Protein AF-A0A9D2KYK9-F1 (afdb_monomer_lite)

InterPro domains:
  IPR001986 Enolpyruvate transferase domain [PF00275] (7-137)
  IPR013792 RNA 3'-terminal phosphate cyclase/enolpyruvate transferase, alpha/beta [SSF55205] (4-138)
  IPR023193 3-phosphoshikimate 1-carboxyvinyltransferase, conserved site [PS00104] (87-101)
  IPR036968 Enolpyruvate transferase domain superfamily [G3DSA:3.65.10.10] (21-138)

Foldseek 3Di:
DDDDDDDDPDDDDDDDDAADPLVLLVQQVVQQADAAKRKDFRRHPDPLSVLSNVLSVLQVWDWDDPPGMIITHHCHLQRGHEGPDASENAQHPSNVLVVCVSCQPYPYDHHYDYDPVNNPDDPCVRVVVSVVVVGDDDD

Radius of gyration: 17.65 Å; chains: 1; bounding box: 40×34×52 Å

Organism: NCBI:txid2838627

Sequence (139 aa):
MRPLIHHAKQLKGTLTIPGDKSISHRSIMLGAIAEGKTRITGFLRAEDCLSTIQVMRQLGATIHDDGEKIVVEGKGMNGLTAPSELLDVGNSGTTIRLLAGLLAGQPFKSVLAGDQYLNKRPMQRVITPLSQMGAKLHG

Secondary structure (DSSP, 8-state):
-PPP-PPPS---S--PPPPPHHHHHHHHHHHHHSEEEEEEES----HHHHHHHHHHHHTT-EEEE-SSEEEEEEE-TT-----SS-EE-TT-HHHHHHHHHHHHTSSS---EE--TTGGGS--HHHHHHHHHTT-----

Structure (mmCIF, N/CA/C/O backbone):
data_AF-A0A9D2KYK9-F1
#
_entry.id   AF-A0A9D2KYK9-F1
#
loop_
_atom_site.group_PDB
_atom_site.id
_atom_site.type_symbol
_atom_site.label_atom_id
_atom_site.label_alt_id
_atom_site.label_comp_id
_atom_site.label_asym_id
_atom_site.label_entity_id
_atom_site.label_seq_id
_atom_site.pdbx_PDB_ins_code
_atom_site.Cartn_x
_atom_site.Cartn_y
_atom_site.Cartn_z
_atom_site.occupancy
_atom_site.B_iso_or_equiv
_atom_site.auth_seq_id
_atom_site.auth_comp_id
_atom_site.auth_asym_id
_atom_site.auth_atom_id
_atom_site.pdbx_PDB_model_num
ATOM 1 N N . MET A 1 1 ? -2.595 -14.732 -23.680 1.00 75.81 1 MET A N 1
ATOM 2 C CA . MET A 1 1 ? -1.865 -14.679 -24.966 1.00 75.81 1 MET A CA 1
ATOM 3 C C . MET A 1 1 ? -0.573 -15.470 -24.800 1.00 75.81 1 MET A C 1
ATOM 5 O O . MET A 1 1 ? 0.114 -15.230 -23.815 1.00 75.81 1 MET A O 1
ATOM 9 N N . ARG A 1 2 ? -0.264 -16.448 -25.662 1.00 81.38 2 ARG A N 1
ATOM 10 C CA . ARG A 1 2 ? 1.057 -17.104 -25.647 1.00 81.38 2 ARG A CA 1
ATOM 11 C C . ARG A 1 2 ? 1.962 -16.363 -26.632 1.00 81.38 2 ARG A C 1
ATOM 13 O O . ARG A 1 2 ? 1.588 -16.301 -27.801 1.00 81.38 2 ARG A O 1
ATOM 20 N N . PRO A 1 3 ? 3.091 -15.784 -26.195 1.00 88.94 3 PRO A N 1
ATOM 21 C CA . PRO A 1 3 ? 4.020 -15.167 -27.128 1.00 88.94 3 PRO A CA 1
ATOM 22 C C . PRO A 1 3 ? 4.700 -16.248 -27.973 1.00 88.94 3 PRO A C 1
ATOM 24 O O . PRO A 1 3 ? 5.036 -17.321 -27.467 1.00 88.94 3 PRO A O 1
ATOM 27 N N . LEU A 1 4 ? 4.905 -15.960 -29.257 1.00 92.75 4 LEU A N 1
ATOM 28 C CA . LEU A 1 4 ? 5.750 -16.769 -30.128 1.00 92.75 4 LEU A CA 1
ATOM 29 C C . LEU A 1 4 ? 7.196 -16.289 -29.943 1.00 92.75 4 LEU A C 1
ATOM 31 O O . LEU A 1 4 ? 7.491 -15.117 -30.162 1.00 92.75 4 LEU A O 1
ATOM 35 N N . ILE A 1 5 ? 8.073 -17.169 -29.459 1.00 93.06 5 ILE A N 1
ATOM 36 C CA . ILE A 1 5 ? 9.463 -16.840 -29.113 1.00 93.06 5 ILE A CA 1
ATOM 37 C C . ILE A 1 5 ? 10.385 -17.500 -30.137 1.00 93.06 5 ILE A C 1
ATOM 39 O O . ILE A 1 5 ? 10.309 -18.708 -30.354 1.00 93.06 5 ILE A O 1
ATOM 43 N N . HIS A 1 6 ? 11.269 -16.713 -30.748 1.00 93.94 6 HIS A N 1
ATOM 44 C CA . HIS A 1 6 ? 12.292 -17.200 -31.672 1.00 93.94 6 HIS A CA 1
ATOM 45 C C . HIS A 1 6 ? 13.664 -17.279 -30.994 1.00 93.94 6 HIS A C 1
ATOM 47 O O . HIS A 1 6 ? 13.958 -16.531 -30.062 1.00 93.94 6 HIS A O 1
ATOM 53 N N . HIS A 1 7 ? 14.527 -18.166 -31.491 1.00 94.62 7 HIS A N 1
ATOM 54 C CA . HIS A 1 7 ? 15.903 -18.293 -31.017 1.00 94.62 7 HIS A CA 1
ATOM 55 C C . HIS A 1 7 ? 16.724 -17.031 -31.341 1.00 94.62 7 HIS A C 1
ATOM 57 O O . HIS A 1 7 ? 16.897 -16.676 -32.509 1.00 94.62 7 HIS A O 1
ATOM 63 N N . ALA A 1 8 ? 17.292 -16.394 -30.316 1.00 94.31 8 ALA A N 1
ATOM 64 C CA . ALA A 1 8 ? 18.223 -15.278 -30.466 1.00 94.31 8 ALA A CA 1
ATOM 65 C C . ALA A 1 8 ? 19.676 -15.776 -30.402 1.00 94.31 8 ALA A C 1
ATOM 67 O O . ALA A 1 8 ? 20.038 -16.513 -29.491 1.00 94.31 8 ALA A O 1
ATOM 68 N N . LYS A 1 9 ? 20.527 -15.355 -31.352 1.00 95.44 9 LYS A N 1
ATOM 69 C CA . LYS A 1 9 ? 21.954 -15.741 -31.370 1.00 95.44 9 LYS A CA 1
ATOM 70 C C . LYS A 1 9 ? 22.764 -15.101 -30.232 1.00 95.44 9 LYS A C 1
ATOM 72 O O . LYS A 1 9 ? 23.699 -15.719 -29.741 1.00 95.44 9 LYS A O 1
ATOM 77 N N . GLN A 1 10 ? 22.430 -13.870 -29.838 1.00 95.81 10 GLN A N 1
ATOM 78 C CA . GLN A 1 10 ? 23.076 -13.138 -28.743 1.00 95.81 10 GLN A CA 1
ATOM 79 C C . GLN A 1 10 ? 22.171 -11.989 -28.263 1.00 95.81 10 GLN A C 1
ATOM 81 O O . GLN A 1 10 ? 21.460 -11.394 -29.071 1.00 95.81 10 GLN A O 1
ATOM 86 N N . LEU A 1 11 ? 22.238 -11.647 -26.970 1.00 95.75 11 LEU A N 1
ATOM 87 C CA . LEU A 1 11 ? 21.712 -10.397 -26.405 1.00 95.75 11 LEU A CA 1
ATOM 88 C C . LEU A 1 11 ? 22.892 -9.483 -26.035 1.00 95.75 11 LEU A C 1
ATOM 90 O O . LEU A 1 11 ? 23.810 -9.925 -25.345 1.00 95.75 11 LEU A O 1
ATOM 94 N N . LYS A 1 12 ? 22.889 -8.223 -26.491 1.00 96.50 12 LYS A N 1
ATOM 95 C CA . LYS A 1 12 ? 23.939 -7.232 -26.191 1.00 96.50 12 LYS A CA 1
ATOM 96 C C . LYS A 1 12 ? 23.330 -5.836 -26.065 1.00 96.50 12 LYS A 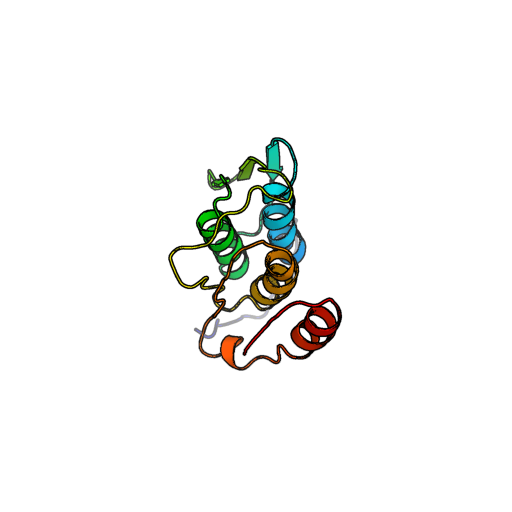C 1
ATOM 98 O O . LYS A 1 12 ? 22.626 -5.396 -26.966 1.00 96.50 12 LYS A O 1
ATOM 103 N N . GLY A 1 13 ? 23.627 -5.142 -24.970 1.00 95.88 13 GLY A N 1
ATOM 104 C CA . GLY A 1 13 ? 23.155 -3.783 -24.705 1.00 95.88 13 GLY A CA 1
ATOM 105 C C . GLY A 1 13 ? 23.057 -3.493 -23.209 1.00 95.88 13 GLY A C 1
ATOM 106 O O . GLY A 1 13 ? 23.378 -4.349 -22.386 1.00 95.88 13 GLY A O 1
ATOM 107 N N . THR A 1 14 ? 22.583 -2.295 -22.881 1.00 97.12 14 THR A N 1
ATOM 108 C CA . THR A 1 14 ? 22.274 -1.866 -21.513 1.00 97.12 14 THR A CA 1
ATOM 109 C C . THR A 1 14 ? 20.787 -1.562 -21.435 1.00 97.12 14 THR A C 1
ATOM 111 O O . THR A 1 14 ? 20.236 -0.957 -22.353 1.00 97.12 14 THR A O 1
ATOM 114 N N . LEU A 1 15 ? 20.137 -1.971 -20.349 1.00 96.62 15 LEU A N 1
ATOM 115 C CA . LEU A 1 15 ? 18.734 -1.666 -20.095 1.00 96.62 15 LEU A CA 1
ATOM 116 C C . LEU A 1 15 ? 18.534 -1.226 -18.647 1.00 96.62 15 LEU A C 1
ATOM 118 O O . LEU A 1 15 ? 19.250 -1.665 -17.747 1.00 96.62 15 LEU A O 1
ATOM 122 N N . THR A 1 16 ? 17.526 -0.391 -18.433 1.00 94.62 16 THR A N 1
ATOM 123 C CA . THR A 1 16 ? 17.021 -0.067 -17.100 1.00 94.62 16 THR A CA 1
ATOM 124 C C . THR A 1 16 ? 15.829 -0.965 -16.822 1.00 94.62 16 THR A C 1
ATOM 126 O O . THR A 1 16 ? 14.881 -1.005 -17.606 1.00 94.62 16 THR A O 1
ATOM 129 N N . ILE A 1 17 ? 15.886 -1.714 -15.724 1.00 95.69 17 ILE A N 1
ATOM 130 C CA . ILE A 1 17 ? 14.757 -2.542 -15.304 1.00 95.69 17 ILE A CA 1
ATOM 131 C C . ILE A 1 17 ? 13.684 -1.689 -14.611 1.00 95.69 17 ILE A C 1
ATOM 133 O O . ILE A 1 17 ? 13.998 -0.622 -14.076 1.00 95.69 17 ILE A O 1
ATOM 137 N N . PRO A 1 18 ? 12.425 -2.154 -14.584 1.00 95.25 18 PRO A N 1
ATOM 138 C CA . PRO A 1 18 ? 11.391 -1.537 -13.768 1.00 95.25 18 PRO A CA 1
ATOM 139 C C . PRO A 1 18 ? 11.761 -1.510 -12.279 1.00 95.25 18 PRO A C 1
ATOM 141 O O . PRO A 1 18 ? 12.615 -2.270 -11.819 1.00 95.25 18 PRO A O 1
ATOM 144 N N . GLY A 1 19 ? 11.063 -0.662 -11.523 1.00 97.00 19 GLY A N 1
ATOM 145 C CA . GLY A 1 19 ? 11.205 -0.584 -10.072 1.00 97.00 19 GLY A CA 1
ATOM 146 C C . GLY A 1 19 ? 10.958 -1.912 -9.353 1.00 97.00 19 GLY A C 1
ATOM 147 O O . GLY A 1 19 ? 10.287 -2.813 -9.861 1.00 97.00 19 GLY A O 1
ATOM 148 N N . ASP A 1 20 ? 11.454 -2.018 -8.122 1.00 98.19 20 ASP A N 1
ATOM 149 C CA . ASP A 1 20 ? 11.209 -3.194 -7.293 1.00 98.19 20 ASP A CA 1
ATOM 150 C C . ASP A 1 20 ? 9.776 -3.196 -6.736 1.00 98.19 20 ASP A C 1
ATOM 152 O O . ASP A 1 20 ? 9.307 -2.221 -6.136 1.00 98.19 20 ASP A O 1
ATOM 156 N N . LYS A 1 21 ? 9.079 -4.324 -6.902 1.00 97.62 21 LYS A N 1
ATOM 157 C CA . LYS A 1 21 ? 7.684 -4.481 -6.468 1.00 97.62 21 LYS A CA 1
ATOM 158 C C . LYS A 1 21 ? 7.526 -4.369 -4.951 1.00 97.62 21 LYS A C 1
ATOM 160 O O . LYS A 1 21 ? 6.613 -3.709 -4.457 1.00 97.62 21 LYS A O 1
ATOM 165 N N . SER A 1 22 ? 8.404 -5.026 -4.200 1.00 98.31 22 SER A N 1
ATOM 166 C CA . SER A 1 22 ? 8.332 -5.091 -2.739 1.00 98.31 22 SER A CA 1
ATOM 167 C C . SER A 1 22 ? 8.620 -3.742 -2.085 1.00 98.31 22 SER A C 1
ATOM 169 O O . SER A 1 22 ? 7.971 -3.405 -1.090 1.00 98.31 22 SER A O 1
ATOM 171 N N . ILE A 1 23 ? 9.564 -2.981 -2.638 1.00 98.56 23 ILE A N 1
ATOM 172 C CA . ILE A 1 23 ? 9.896 -1.619 -2.216 1.00 98.56 23 ILE A CA 1
ATOM 173 C C . ILE A 1 23 ? 8.758 -0.670 -2.582 1.00 98.56 23 ILE A C 1
ATOM 175 O O . ILE A 1 23 ? 8.352 0.116 -1.734 1.00 98.56 23 ILE A O 1
ATOM 179 N N . SER A 1 24 ? 8.180 -0.797 -3.780 1.00 98.69 24 SER A N 1
ATOM 180 C CA . SER A 1 24 ? 7.056 0.038 -4.229 1.00 98.69 24 SER A CA 1
ATOM 181 C C . SER A 1 24 ? 5.850 -0.054 -3.285 1.00 98.69 24 SER A C 1
ATOM 183 O O . SER A 1 24 ? 5.317 0.964 -2.857 1.00 98.69 24 SER A O 1
ATOM 185 N N . HIS A 1 25 ? 5.458 -1.259 -2.855 1.00 98.75 25 HIS A N 1
ATOM 186 C CA . HIS A 1 25 ? 4.404 -1.404 -1.840 1.00 98.75 25 HIS A CA 1
ATOM 187 C C . HIS A 1 25 ? 4.733 -0.664 -0.535 1.00 98.75 25 HIS A C 1
ATOM 189 O O . HIS A 1 25 ? 3.903 0.061 0.013 1.00 98.75 25 HIS A O 1
ATOM 195 N N . ARG A 1 26 ? 5.955 -0.860 -0.028 1.00 98.75 26 ARG A N 1
ATOM 196 C CA . ARG A 1 26 ? 6.380 -0.341 1.278 1.00 98.75 26 ARG A CA 1
ATOM 197 C C . ARG A 1 26 ? 6.576 1.167 1.272 1.00 98.75 26 ARG A C 1
ATOM 199 O O . ARG A 1 26 ? 6.236 1.801 2.262 1.00 98.75 26 ARG A O 1
ATOM 206 N N . SER A 1 27 ? 7.090 1.740 0.186 1.00 98.69 27 SER A N 1
ATOM 207 C CA . SER A 1 27 ? 7.317 3.183 0.083 1.00 98.69 27 SER A CA 1
ATOM 208 C C . SER A 1 27 ? 6.007 3.965 0.187 1.00 98.69 27 SER A C 1
ATOM 210 O O . SER A 1 27 ? 5.961 4.975 0.883 1.00 98.69 27 SER A O 1
ATOM 212 N N . ILE A 1 28 ? 4.925 3.452 -0.407 1.00 98.69 28 ILE A N 1
ATOM 213 C CA . ILE A 1 28 ? 3.584 4.036 -0.289 1.00 98.69 28 ILE A CA 1
ATOM 214 C C . ILE A 1 28 ? 3.030 3.890 1.131 1.00 98.69 28 ILE A C 1
ATOM 216 O O . ILE A 1 28 ? 2.610 4.881 1.725 1.00 98.69 28 ILE A O 1
ATOM 220 N N . MET A 1 29 ? 3.044 2.674 1.689 1.00 98.56 29 MET A N 1
ATOM 221 C CA . MET A 1 29 ? 2.465 2.411 3.014 1.00 98.56 29 MET A CA 1
ATOM 222 C C . MET A 1 29 ? 3.179 3.191 4.121 1.00 98.56 29 MET A C 1
ATOM 224 O O . MET A 1 29 ? 2.526 3.835 4.937 1.00 98.56 29 MET A O 1
ATOM 228 N N . LEU A 1 30 ? 4.515 3.161 4.131 1.00 98.56 30 LEU A N 1
ATOM 229 C CA . LEU A 1 30 ? 5.319 3.870 5.125 1.00 98.56 30 LEU A CA 1
ATOM 230 C C . LEU A 1 30 ? 5.254 5.383 4.914 1.00 98.56 30 LEU A C 1
ATOM 232 O O . LEU A 1 30 ? 5.126 6.119 5.885 1.00 98.56 30 LEU A O 1
ATOM 236 N N . GLY A 1 31 ? 5.279 5.851 3.662 1.00 98.50 31 GLY A N 1
ATOM 237 C CA . GLY A 1 31 ? 5.152 7.275 3.356 1.00 98.50 31 GLY A CA 1
ATOM 238 C C . GLY A 1 31 ? 3.824 7.872 3.828 1.00 98.50 31 GLY A C 1
ATOM 239 O O . GLY A 1 31 ? 3.804 9.012 4.276 1.00 98.50 31 GLY A O 1
ATOM 240 N N . ALA A 1 32 ? 2.732 7.102 3.781 1.00 98.31 32 ALA A N 1
ATOM 241 C CA . ALA A 1 32 ? 1.404 7.556 4.200 1.00 98.31 32 ALA A CA 1
ATOM 242 C C . ALA A 1 32 ? 1.277 7.761 5.718 1.00 98.31 32 ALA A C 1
ATOM 244 O O . ALA A 1 32 ? 0.546 8.650 6.155 1.00 98.31 32 ALA A O 1
ATOM 245 N N . ILE A 1 33 ? 1.991 6.959 6.510 1.00 97.88 33 ILE A N 1
ATOM 246 C CA . ILE A 1 33 ? 1.966 7.022 7.980 1.00 97.88 33 ILE A CA 1
ATOM 247 C C . ILE A 1 33 ? 3.168 7.765 8.571 1.00 97.88 33 ILE A C 1
ATOM 249 O O . ILE A 1 33 ? 3.228 7.969 9.778 1.00 97.88 33 ILE A O 1
ATOM 253 N N . ALA A 1 34 ? 4.128 8.185 7.746 1.00 98.19 34 ALA A N 1
ATOM 254 C CA . ALA A 1 34 ? 5.224 9.050 8.167 1.00 98.19 34 ALA A CA 1
ATOM 255 C C . ALA A 1 34 ? 4.730 10.469 8.510 1.00 98.19 34 ALA A C 1
ATOM 257 O O . ALA A 1 34 ? 3.587 10.837 8.234 1.00 98.19 34 ALA A O 1
ATOM 258 N N . GLU A 1 35 ? 5.612 11.285 9.083 1.00 97.38 35 GLU A N 1
ATOM 259 C CA . GLU A 1 35 ? 5.409 12.729 9.212 1.00 97.38 35 GLU A CA 1
ATOM 260 C C . GLU A 1 35 ? 6.098 13.458 8.048 1.00 97.38 35 GLU A C 1
ATOM 262 O O . GLU A 1 35 ? 7.254 13.182 7.720 1.00 97.38 35 GLU A O 1
ATOM 267 N N . GLY A 1 36 ? 5.398 14.401 7.411 1.00 97.06 36 GLY A N 1
ATOM 268 C CA . GLY A 1 36 ? 5.944 15.201 6.310 1.00 97.06 36 GLY A CA 1
ATOM 269 C C . GLY A 1 36 ? 5.757 14.575 4.924 1.00 97.06 36 GLY A C 1
ATOM 270 O O . GLY A 1 36 ? 4.834 13.802 4.689 1.00 97.06 36 GLY A O 1
ATOM 271 N N . LYS A 1 37 ? 6.593 14.966 3.952 1.00 98.38 37 LYS A N 1
ATOM 272 C CA . LYS A 1 37 ? 6.439 14.567 2.540 1.00 98.38 37 LYS A CA 1
ATOM 273 C C . LYS A 1 37 ? 7.450 13.497 2.145 1.00 98.38 37 LYS A C 1
ATOM 275 O O . LYS A 1 37 ? 8.652 13.728 2.226 1.00 98.38 37 LYS A O 1
ATOM 280 N N . THR A 1 38 ? 6.962 12.385 1.605 1.00 98.75 38 THR A N 1
ATOM 281 C CA . THR A 1 38 ? 7.790 11.333 1.004 1.00 98.75 38 THR A CA 1
ATOM 282 C C . THR A 1 38 ? 7.750 11.464 -0.515 1.00 98.75 38 THR A C 1
ATOM 284 O O . THR A 1 38 ? 6.673 11.472 -1.109 1.00 98.75 38 THR A O 1
ATOM 287 N N . ARG A 1 39 ? 8.920 11.569 -1.155 1.00 98.69 39 ARG A N 1
ATOM 288 C CA . ARG A 1 39 ? 9.066 11.625 -2.619 1.00 98.69 39 ARG A CA 1
ATOM 289 C C . ARG A 1 39 ? 9.620 10.298 -3.119 1.00 98.69 39 ARG A C 1
ATOM 291 O O . ARG A 1 39 ? 10.659 9.855 -2.642 1.00 98.69 39 ARG A O 1
ATOM 298 N N . ILE A 1 40 ? 8.937 9.683 -4.075 1.00 98.69 40 ILE A N 1
ATOM 299 C CA . ILE A 1 40 ? 9.256 8.355 -4.596 1.00 98.69 40 ILE A CA 1
ATOM 300 C C . ILE A 1 40 ? 9.478 8.478 -6.101 1.00 98.69 40 ILE A C 1
ATOM 302 O O . ILE A 1 40 ? 8.629 9.003 -6.821 1.00 98.69 40 ILE A O 1
ATOM 306 N N . THR A 1 41 ? 10.616 7.976 -6.569 1.00 98.19 41 THR A N 1
ATOM 307 C CA . THR A 1 41 ? 10.956 7.830 -7.989 1.00 98.19 41 THR A CA 1
ATOM 308 C C . THR A 1 41 ? 11.255 6.363 -8.288 1.00 98.19 41 THR A C 1
ATOM 310 O O . THR A 1 41 ? 11.549 5.586 -7.378 1.00 98.19 41 THR A O 1
ATOM 313 N N . GLY A 1 42 ? 11.130 5.953 -9.554 1.00 97.31 42 GLY A N 1
ATOM 314 C CA . GLY A 1 42 ? 11.343 4.552 -9.940 1.00 97.31 42 GLY A CA 1
ATOM 3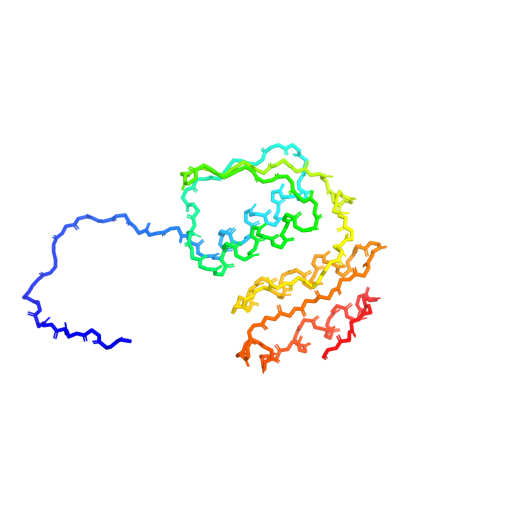15 C C . GLY A 1 42 ? 10.299 3.593 -9.358 1.00 97.31 42 GLY A C 1
ATOM 316 O O . GLY A 1 42 ? 10.596 2.424 -9.125 1.00 97.31 42 GLY A O 1
ATOM 317 N N . PHE A 1 43 ? 9.084 4.080 -9.091 1.00 98.25 43 PHE A N 1
ATOM 318 C CA . PHE A 1 43 ? 7.982 3.259 -8.600 1.00 98.25 43 PHE A CA 1
ATOM 319 C C . PHE A 1 43 ? 7.545 2.235 -9.657 1.00 98.25 43 PHE A C 1
ATOM 321 O O . PHE A 1 43 ? 7.356 2.574 -10.828 1.00 98.25 43 PHE A O 1
ATOM 328 N N . LEU A 1 44 ? 7.347 0.978 -9.256 1.00 97.94 44 LEU A N 1
ATOM 329 C CA . LEU A 1 44 ? 6.842 -0.050 -10.159 1.00 97.94 44 LEU A CA 1
ATOM 330 C C . LEU A 1 44 ? 5.346 0.151 -10.417 1.00 97.94 44 LEU A C 1
ATOM 332 O O . LEU A 1 44 ? 4.518 -0.094 -9.544 1.00 97.94 44 LEU A O 1
ATOM 336 N N . ARG A 1 45 ? 4.980 0.491 -11.653 1.00 95.94 45 ARG A N 1
ATOM 337 C CA . ARG A 1 45 ? 3.580 0.678 -12.077 1.00 95.94 45 ARG A CA 1
ATOM 338 C C . ARG A 1 45 ? 2.876 -0.636 -12.453 1.00 95.94 45 ARG A C 1
ATOM 340 O O . ARG A 1 45 ? 2.207 -0.716 -13.477 1.00 95.94 45 ARG A O 1
ATOM 347 N N . ALA A 1 46 ? 3.059 -1.679 -11.648 1.00 96.50 46 ALA A N 1
ATOM 348 C CA . ALA A 1 46 ? 2.318 -2.933 -11.785 1.00 96.50 46 ALA A CA 1
ATOM 349 C C . ALA A 1 46 ? 0.953 -2.830 -11.087 1.00 96.50 46 ALA A C 1
ATOM 351 O O . ALA A 1 46 ? 0.832 -2.108 -10.097 1.00 96.50 46 ALA A O 1
ATOM 352 N N . GLU A 1 47 ? -0.041 -3.593 -11.553 1.00 96.31 47 GLU A N 1
ATOM 353 C CA . GLU A 1 47 ? -1.402 -3.614 -10.986 1.00 96.31 47 GLU A CA 1
ATOM 354 C C . GLU A 1 47 ? -1.390 -3.779 -9.461 1.00 96.31 47 GLU A C 1
ATOM 356 O O . GLU A 1 47 ? -1.984 -2.969 -8.758 1.00 96.31 47 GLU A O 1
ATOM 361 N N . ASP A 1 48 ? -0.602 -4.731 -8.944 1.00 96.88 48 ASP A N 1
ATOM 362 C CA . ASP A 1 48 ? -0.424 -4.951 -7.504 1.00 96.88 48 ASP A CA 1
ATOM 363 C C . ASP A 1 48 ? -0.075 -3.651 -6.745 1.00 96.88 48 ASP A C 1
ATOM 365 O O . ASP A 1 48 ? -0.634 -3.361 -5.685 1.00 96.88 48 ASP A O 1
ATOM 369 N N . CYS A 1 49 ? 0.885 -2.876 -7.260 1.00 97.88 49 CYS A N 1
ATOM 370 C CA . CYS A 1 49 ? 1.380 -1.659 -6.616 1.00 97.88 49 CYS A CA 1
ATOM 371 C C . CYS A 1 49 ? 0.393 -0.495 -6.759 1.00 97.88 49 CYS A C 1
ATOM 373 O O . CYS A 1 49 ? 0.249 0.304 -5.834 1.00 97.88 49 CYS A O 1
ATOM 375 N N . LEU A 1 50 ? -0.324 -0.423 -7.882 1.00 97.44 50 LEU A N 1
ATOM 376 C CA . LEU A 1 50 ? -1.392 0.555 -8.086 1.00 97.44 50 LEU A CA 1
ATOM 377 C C . LEU A 1 50 ? -2.579 0.289 -7.145 1.00 97.44 50 LEU A C 1
ATOM 379 O O . LEU A 1 50 ? -3.102 1.238 -6.561 1.00 97.44 50 LEU A O 1
ATOM 383 N N . SER A 1 51 ? -2.931 -0.978 -6.892 1.00 97.44 51 SER A N 1
ATOM 384 C CA . SER A 1 51 ? -3.924 -1.341 -5.870 1.00 97.44 51 SER A CA 1
ATOM 385 C C . SER A 1 51 ? -3.511 -0.859 -4.476 1.00 97.44 51 SER A C 1
ATOM 387 O O . SER A 1 51 ? -4.352 -0.381 -3.721 1.00 97.44 51 SER A O 1
ATOM 389 N N . THR A 1 52 ? -2.215 -0.893 -4.131 1.00 98.38 52 THR A N 1
ATOM 390 C CA . THR A 1 52 ? -1.739 -0.307 -2.861 1.00 98.38 52 THR A CA 1
ATOM 391 C C . THR A 1 52 ? -1.984 1.194 -2.790 1.00 98.38 52 THR A C 1
ATOM 393 O O . THR A 1 52 ? -2.463 1.669 -1.765 1.00 98.38 52 THR A O 1
ATOM 396 N N . ILE A 1 53 ? -1.682 1.946 -3.854 1.00 98.38 53 ILE A N 1
ATOM 397 C CA . ILE A 1 53 ? -1.963 3.391 -3.892 1.00 98.38 53 ILE A CA 1
ATOM 398 C C . ILE A 1 53 ? -3.455 3.640 -3.679 1.00 98.38 53 ILE A C 1
ATOM 400 O O . ILE A 1 53 ? -3.822 4.488 -2.867 1.00 98.38 53 ILE A O 1
ATOM 404 N N . GLN A 1 54 ? -4.307 2.890 -4.378 1.00 97.94 54 GLN A N 1
ATOM 405 C CA . GLN A 1 54 ? -5.751 3.076 -4.301 1.00 97.94 54 GLN A CA 1
ATOM 406 C C . GLN A 1 54 ? -6.296 2.798 -2.900 1.00 97.94 54 GLN A C 1
ATOM 408 O O . GLN A 1 54 ? -7.029 3.620 -2.353 1.00 97.94 54 GLN A O 1
ATOM 413 N N . VAL A 1 55 ? -5.888 1.690 -2.283 1.00 98.25 55 VAL A N 1
ATOM 414 C CA . VAL A 1 55 ? -6.308 1.355 -0.919 1.00 98.25 55 VAL A CA 1
ATOM 415 C C . VAL A 1 55 ? -5.791 2.379 0.090 1.00 98.25 55 VAL A C 1
ATOM 417 O O . VAL A 1 55 ? -6.539 2.809 0.964 1.00 98.25 55 VAL A O 1
ATOM 420 N N . MET A 1 56 ? -4.547 2.845 -0.046 1.00 98.31 56 MET A N 1
ATOM 421 C CA . MET A 1 56 ? -4.033 3.886 0.848 1.00 98.31 56 MET A CA 1
ATOM 422 C C . MET A 1 56 ? -4.784 5.214 0.683 1.00 98.31 56 MET A C 1
ATOM 424 O O . MET A 1 56 ? -5.033 5.883 1.683 1.00 98.31 56 MET A O 1
ATOM 428 N N . ARG A 1 57 ? -5.218 5.575 -0.533 1.00 98.12 57 ARG A N 1
ATOM 429 C CA . ARG A 1 57 ? -6.107 6.732 -0.758 1.00 98.12 57 ARG A CA 1
ATOM 430 C C . ARG A 1 57 ? -7.469 6.554 -0.084 1.00 98.12 57 ARG A C 1
ATOM 432 O O . ARG A 1 57 ? -7.947 7.492 0.545 1.00 98.12 57 ARG A O 1
ATOM 439 N N . GLN A 1 58 ? -8.071 5.364 -0.162 1.00 98.00 58 GLN A N 1
ATOM 440 C CA . GLN A 1 58 ? -9.328 5.049 0.539 1.00 98.00 58 GLN A CA 1
ATOM 441 C C . GLN A 1 58 ? -9.184 5.117 2.067 1.00 98.00 58 GLN A C 1
ATOM 443 O O . GLN A 1 58 ? -10.118 5.508 2.759 1.00 98.00 58 GLN A O 1
ATOM 448 N N . LEU A 1 59 ? -7.995 4.805 2.587 1.00 98.19 59 LEU A N 1
ATOM 449 C CA . LEU A 1 59 ? -7.621 4.986 3.994 1.00 98.19 59 LEU A CA 1
ATOM 450 C C . LEU A 1 59 ? -7.261 6.440 4.347 1.00 98.19 59 LEU A C 1
ATOM 452 O O . LEU A 1 59 ? -6.734 6.712 5.425 1.00 98.19 59 LEU A O 1
ATOM 456 N N . GLY A 1 60 ? -7.525 7.380 3.439 1.00 97.00 60 GLY A N 1
ATOM 457 C CA . GLY A 1 60 ? -7.347 8.806 3.655 1.00 97.00 60 GLY A CA 1
ATOM 458 C C . GLY A 1 60 ? -5.941 9.327 3.367 1.00 97.00 60 GLY A C 1
ATOM 459 O O . GLY A 1 60 ? -5.699 10.501 3.629 1.00 97.00 60 GLY A O 1
ATOM 460 N N . ALA A 1 61 ? -5.003 8.538 2.834 1.00 97.56 61 ALA A N 1
ATOM 461 C CA . ALA A 1 61 ? -3.680 9.051 2.474 1.00 97.56 61 ALA A CA 1
ATOM 462 C C . ALA A 1 61 ? -3.757 10.030 1.289 1.00 97.56 61 ALA A C 1
ATOM 464 O O . ALA A 1 61 ? -4.403 9.758 0.274 1.00 97.56 61 ALA A O 1
ATOM 465 N N . THR A 1 62 ? -3.038 11.151 1.381 1.00 98.19 62 THR A N 1
ATOM 466 C CA . THR A 1 62 ? -2.912 12.103 0.271 1.00 98.19 62 THR A CA 1
ATOM 467 C C . THR A 1 62 ? -1.721 11.696 -0.594 1.00 98.19 62 THR A C 1
ATOM 469 O O . THR A 1 62 ? -0.569 11.823 -0.179 1.00 98.19 62 THR A O 1
ATOM 472 N N . ILE A 1 63 ? -1.997 11.175 -1.792 1.00 98.56 63 ILE A N 1
ATOM 473 C CA . ILE A 1 63 ? -0.977 10.659 -2.716 1.00 98.56 63 ILE A CA 1
ATOM 474 C C . ILE A 1 63 ? -1.129 11.336 -4.076 1.00 98.56 63 ILE A C 1
ATOM 476 O O . ILE A 1 63 ? -2.091 11.064 -4.803 1.00 98.56 63 ILE A O 1
ATOM 480 N N . HIS A 1 64 ? -0.145 12.155 -4.435 1.00 98.44 64 HIS A N 1
ATOM 481 C CA . HIS A 1 64 ? -0.019 12.798 -5.743 1.00 98.44 64 HIS A CA 1
ATOM 482 C C . HIS A 1 64 ? 0.873 11.934 -6.639 1.00 98.44 64 HIS A C 1
ATOM 484 O O . HIS A 1 64 ? 1.982 11.595 -6.238 1.00 98.44 64 HIS A O 1
ATOM 490 N N . ASP A 1 65 ? 0.396 11.557 -7.824 1.00 97.75 65 ASP A N 1
ATOM 491 C CA . ASP A 1 65 ? 1.118 10.711 -8.789 1.00 97.75 65 ASP A CA 1
ATOM 492 C C . ASP A 1 65 ? 1.001 11.347 -10.177 1.00 97.75 65 ASP A C 1
ATOM 494 O O . ASP A 1 65 ? -0.109 11.468 -10.695 1.00 97.75 65 ASP A O 1
ATOM 498 N N . ASP A 1 66 ? 2.130 11.773 -10.747 1.00 96.62 66 ASP A N 1
ATOM 499 C CA . ASP A 1 66 ? 2.205 12.379 -12.086 1.00 96.62 66 ASP A CA 1
ATOM 500 C C . ASP A 1 66 ? 2.648 11.386 -13.179 1.00 96.62 66 ASP A C 1
ATOM 502 O O . ASP A 1 66 ? 2.803 11.761 -14.340 1.00 96.62 66 ASP A O 1
ATOM 506 N N . GLY A 1 67 ? 2.834 10.109 -12.827 1.00 94.19 67 GLY A N 1
ATOM 507 C CA . GLY A 1 67 ? 3.328 9.065 -13.724 1.00 94.19 67 GLY A CA 1
ATOM 508 C C . GLY A 1 67 ? 4.819 8.767 -13.561 1.00 94.19 67 GLY A C 1
ATOM 509 O O . GLY A 1 67 ? 5.209 7.600 -13.661 1.00 94.19 67 GLY A O 1
ATOM 510 N N . GLU A 1 68 ? 5.636 9.775 -13.251 1.00 93.75 68 GLU A N 1
ATOM 511 C CA . GLU A 1 68 ? 7.092 9.665 -13.079 1.00 93.75 68 GLU A CA 1
ATOM 512 C C . GLU A 1 68 ? 7.484 9.660 -11.595 1.00 93.75 68 GLU A C 1
ATOM 514 O O . GLU A 1 68 ? 8.358 8.901 -11.158 1.00 93.75 68 GLU A O 1
ATOM 519 N N . LYS A 1 69 ? 6.821 10.511 -10.811 1.00 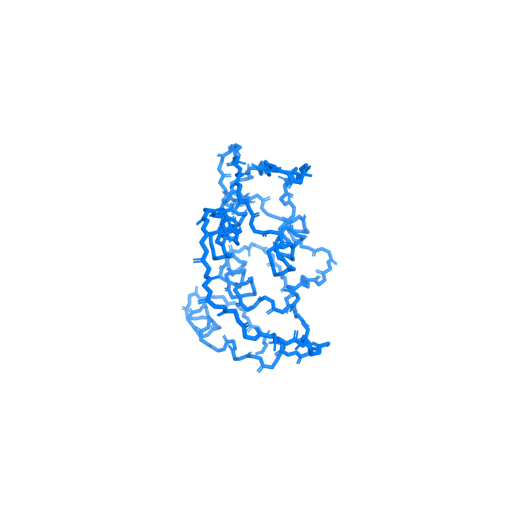97.75 69 LYS A N 1
ATOM 520 C CA . LYS A 1 69 ? 7.098 10.775 -9.405 1.00 97.75 69 LYS A CA 1
ATOM 521 C C . LYS A 1 69 ? 5.816 10.653 -8.604 1.00 97.75 69 LYS A C 1
ATOM 523 O O . LYS A 1 69 ? 4.741 11.089 -9.011 1.00 97.75 69 LYS A O 1
ATOM 528 N N . ILE A 1 70 ? 5.963 10.098 -7.409 1.00 98.75 70 ILE A N 1
ATOM 529 C CA . ILE A 1 70 ? 4.888 10.038 -6.428 1.00 98.75 70 ILE A CA 1
ATOM 530 C C . ILE A 1 70 ? 5.294 10.871 -5.220 1.00 98.75 70 ILE A C 1
ATOM 532 O O . ILE A 1 70 ? 6.408 10.742 -4.706 1.00 98.75 70 ILE A O 1
ATOM 536 N N . VAL A 1 71 ? 4.387 11.726 -4.758 1.00 98.81 71 VAL A N 1
ATOM 537 C CA . VAL A 1 71 ? 4.523 12.472 -3.509 1.00 98.81 71 VAL A CA 1
ATOM 538 C C . VAL A 1 71 ? 3.414 12.040 -2.564 1.00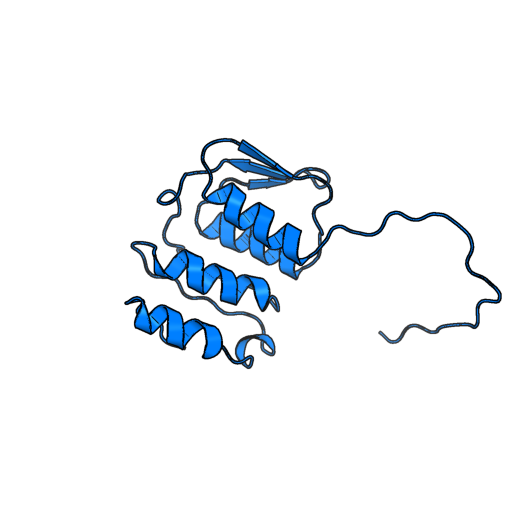 98.81 71 VAL A C 1
ATOM 540 O O . VAL A 1 71 ? 2.235 12.258 -2.836 1.00 98.81 71 VAL A O 1
ATOM 543 N N . VAL A 1 72 ? 3.806 11.442 -1.444 1.00 98.75 72 VAL A N 1
ATOM 544 C CA . VAL A 1 72 ? 2.899 11.068 -0.360 1.00 98.75 72 VAL A CA 1
ATOM 545 C C . VAL A 1 72 ? 3.016 12.108 0.745 1.00 98.75 72 VAL A C 1
ATOM 547 O O . VAL A 1 72 ? 4.117 12.367 1.235 1.00 98.75 72 VAL A O 1
ATOM 550 N N . GLU A 1 73 ? 1.898 12.715 1.129 1.00 98.50 73 GLU A N 1
ATOM 551 C CA . GLU A 1 73 ? 1.834 13.567 2.316 1.00 98.50 73 GLU A CA 1
ATOM 552 C C . GLU A 1 73 ? 1.460 12.689 3.507 1.00 98.50 73 GLU A C 1
ATOM 554 O O . GLU A 1 73 ? 0.324 12.226 3.635 1.00 98.50 73 GLU A O 1
ATOM 559 N N . GLY A 1 74 ? 2.460 12.415 4.336 1.00 97.50 74 GLY A N 1
ATOM 560 C CA . GLY A 1 74 ? 2.338 11.587 5.515 1.00 97.50 74 GLY A CA 1
ATOM 561 C C . GLY A 1 74 ? 1.476 12.260 6.575 1.00 97.50 74 GLY A C 1
ATOM 562 O O . GLY A 1 74 ? 1.632 13.450 6.867 1.00 97.50 74 GLY A O 1
ATOM 563 N N . LYS A 1 75 ? 0.549 11.484 7.139 1.00 93.94 75 LYS A N 1
ATOM 564 C CA . LYS A 1 75 ? -0.422 11.951 8.137 1.00 93.94 75 LYS A CA 1
ATOM 565 C C . LYS A 1 75 ? -0.086 11.498 9.562 1.00 93.94 75 LYS A C 1
ATOM 567 O O . LYS A 1 75 ? -0.898 11.676 10.467 1.00 93.94 75 LYS A O 1
ATOM 572 N N . GLY A 1 76 ? 1.094 10.917 9.770 1.00 94.44 76 GLY A N 1
ATOM 573 C CA . GLY A 1 76 ? 1.473 10.292 11.033 1.00 94.44 76 GLY A CA 1
ATOM 574 C C . GLY A 1 76 ? 0.737 8.972 11.292 1.00 94.44 76 GLY A C 1
ATOM 575 O O . GLY A 1 76 ? -0.159 8.556 10.554 1.00 94.44 76 GLY A O 1
ATOM 576 N N . MET A 1 77 ? 1.111 8.306 12.385 1.00 92.44 77 MET A N 1
ATOM 577 C CA . MET A 1 77 ? 0.696 6.923 12.677 1.00 92.44 77 MET A CA 1
ATOM 578 C C . MET A 1 77 ? -0.812 6.748 12.908 1.00 92.44 77 MET A C 1
ATOM 580 O O . MET A 1 77 ? -1.363 5.677 12.654 1.00 92.44 77 MET A O 1
ATOM 584 N N . ASN A 1 78 ? -1.474 7.823 13.340 1.00 94.06 78 ASN A N 1
ATOM 585 C CA . ASN A 1 78 ? -2.907 7.873 13.639 1.00 94.06 78 ASN A CA 1
ATOM 586 C C . ASN A 1 78 ? -3.700 8.674 12.590 1.00 94.06 78 ASN A C 1
ATOM 588 O O . ASN A 1 78 ? -4.842 9.050 12.837 1.00 94.06 78 ASN A O 1
ATOM 592 N N . GLY A 1 79 ? -3.086 8.999 11.448 1.00 95.31 79 GLY A N 1
ATOM 593 C CA . GLY A 1 79 ? -3.675 9.870 10.428 1.00 95.31 79 GLY A CA 1
ATOM 594 C C . GLY A 1 79 ? -4.532 9.165 9.377 1.00 95.31 79 GLY A C 1
ATOM 595 O O . GLY A 1 79 ? -5.057 9.831 8.482 1.00 95.31 79 GLY A O 1
ATOM 596 N N . LEU A 1 80 ? -4.646 7.836 9.447 1.00 97.56 80 LEU A N 1
ATOM 597 C CA . LEU A 1 80 ? -5.513 7.058 8.565 1.00 97.56 80 LEU A CA 1
ATOM 598 C C . LEU A 1 80 ? -6.970 7.152 9.024 1.00 97.56 80 LEU A C 1
ATOM 600 O O . LEU A 1 80 ? -7.261 7.300 10.210 1.00 97.56 80 LEU A O 1
ATOM 604 N N . THR A 1 81 ? -7.893 7.029 8.077 1.00 97.94 81 THR A N 1
ATOM 605 C CA . THR A 1 81 ? -9.334 7.088 8.336 1.00 97.94 81 THR A CA 1
ATOM 606 C C . THR A 1 81 ? -10.022 5.790 7.951 1.00 97.94 81 THR A C 1
ATOM 608 O O . THR A 1 81 ? -9.592 5.093 7.030 1.00 97.94 81 THR A O 1
ATOM 611 N N . ALA A 1 82 ? -11.129 5.494 8.634 1.00 97.81 82 ALA A N 1
ATOM 612 C CA . ALA A 1 82 ? -11.972 4.357 8.301 1.00 97.81 82 ALA A CA 1
ATOM 613 C C . ALA A 1 82 ? -12.441 4.452 6.836 1.00 97.81 82 ALA A C 1
ATOM 615 O O . ALA A 1 82 ? -12.978 5.495 6.451 1.00 97.81 82 ALA A O 1
ATOM 616 N N . PRO A 1 83 ? -12.261 3.398 6.023 1.00 97.50 83 PRO A N 1
ATOM 617 C CA . PRO A 1 83 ? -12.764 3.397 4.659 1.00 97.50 83 PRO A CA 1
ATOM 618 C C . PRO A 1 83 ? -14.292 3.266 4.669 1.00 97.50 83 PRO A C 1
ATOM 620 O O . PRO A 1 83 ? -14.864 2.573 5.512 1.00 97.50 83 PRO A O 1
ATOM 623 N N . SER A 1 84 ? -14.962 3.909 3.714 1.00 95.25 84 SER A N 1
ATOM 624 C CA . SER A 1 84 ? -16.416 3.786 3.526 1.00 95.25 84 SER A CA 1
ATOM 625 C C . SER A 1 84 ? -16.824 2.516 2.777 1.00 95.25 84 SER A C 1
ATOM 627 O O . SER A 1 84 ? -17.997 2.152 2.773 1.00 95.25 84 SER A O 1
ATOM 629 N N . GLU A 1 85 ? -15.867 1.854 2.130 1.00 95.69 85 GLU A N 1
ATOM 630 C CA . GLU A 1 85 ? -16.085 0.722 1.234 1.00 95.69 85 GLU A CA 1
ATOM 631 C C . GLU A 1 85 ? -15.073 -0.401 1.498 1.00 95.69 85 GLU A C 1
ATOM 633 O O . GLU A 1 85 ? -14.141 -0.272 2.297 1.00 95.69 85 GLU A O 1
ATOM 638 N N . LEU A 1 86 ? -15.273 -1.523 0.809 1.00 97.06 86 LEU A N 1
ATOM 639 C CA . LEU A 1 86 ? -14.328 -2.632 0.754 1.00 97.06 86 LEU A CA 1
ATOM 640 C C . LEU A 1 86 ? -12.972 -2.167 0.199 1.00 97.06 86 LEU A C 1
ATOM 642 O O . LEU A 1 86 ? -12.909 -1.552 -0.864 1.00 97.06 86 LEU A O 1
ATOM 646 N N . LEU A 1 87 ? -11.884 -2.542 0.873 1.00 98.25 87 LEU A N 1
ATOM 647 C CA . LEU A 1 87 ? -10.528 -2.335 0.373 1.00 98.25 87 LEU A CA 1
ATOM 648 C C . LEU A 1 87 ? -10.162 -3.473 -0.588 1.00 98.25 87 LEU A C 1
ATOM 650 O O . LEU A 1 87 ? -9.718 -4.543 -0.155 1.00 98.25 87 LEU A O 1
ATOM 654 N N . ASP A 1 88 ? -10.362 -3.248 -1.885 1.00 97.44 88 ASP A N 1
ATOM 655 C CA . ASP A 1 88 ? -9.950 -4.187 -2.932 1.00 97.44 88 ASP A CA 1
ATOM 656 C C . ASP A 1 88 ? -8.438 -4.094 -3.186 1.00 97.44 88 ASP A C 1
ATOM 658 O O . ASP A 1 88 ? -7.909 -3.092 -3.673 1.00 97.44 88 ASP A O 1
ATOM 662 N N . VAL A 1 89 ? -7.726 -5.167 -2.849 1.00 97.06 89 VAL A N 1
ATOM 663 C CA . VAL A 1 89 ? -6.272 -5.286 -3.008 1.00 97.06 89 VAL A CA 1
ATOM 664 C C . VAL A 1 89 ? -5.861 -6.038 -4.287 1.00 97.06 89 VAL A C 1
ATOM 666 O O . VAL A 1 89 ? -4.674 -6.338 -4.470 1.00 97.06 89 VAL A O 1
ATOM 669 N N . GLY A 1 90 ? -6.815 -6.383 -5.158 1.00 96.06 90 GLY A N 1
ATOM 670 C CA . GLY A 1 90 ? -6.586 -7.108 -6.408 1.00 96.06 90 GLY A CA 1
ATOM 671 C C . GLY A 1 90 ? -5.981 -8.499 -6.184 1.00 96.06 90 GLY A C 1
ATOM 672 O O . GLY A 1 90 ? -6.441 -9.271 -5.345 1.00 96.06 90 GLY A O 1
ATOM 673 N N . ASN A 1 91 ? -4.915 -8.838 -6.916 1.00 96.25 91 ASN A N 1
ATOM 674 C CA . ASN A 1 91 ? -4.162 -10.090 -6.721 1.00 96.25 91 ASN A CA 1
ATOM 675 C C . ASN A 1 91 ? -2.997 -9.937 -5.714 1.00 96.25 91 ASN A C 1
ATOM 677 O O . ASN A 1 91 ? -2.214 -10.869 -5.467 1.00 96.25 91 ASN A O 1
ATOM 681 N N . SER A 1 92 ? -2.852 -8.766 -5.088 1.00 96.56 92 SER A N 1
ATOM 682 C CA . SER A 1 92 ? -1.656 -8.447 -4.316 1.00 96.56 92 SER A CA 1
ATOM 683 C C . SER A 1 92 ? -1.664 -9.071 -2.918 1.00 96.56 92 SER A C 1
ATOM 685 O O . SER A 1 92 ? -2.078 -8.485 -1.915 1.00 96.56 92 SER A O 1
ATOM 687 N N . GLY A 1 93 ? -1.077 -10.268 -2.827 1.00 96.31 93 GLY A N 1
ATOM 688 C CA . GLY A 1 93 ? -0.837 -10.954 -1.555 1.00 96.31 93 GLY A CA 1
ATOM 689 C C . GLY A 1 93 ? 0.120 -10.214 -0.613 1.00 96.31 93 GLY A C 1
ATOM 690 O O . GLY A 1 93 ? 0.121 -10.491 0.587 1.00 96.31 93 GLY A O 1
ATOM 691 N N . THR A 1 94 ? 0.940 -9.303 -1.138 1.00 97.38 94 THR A N 1
ATOM 692 C CA . THR A 1 94 ? 1.773 -8.403 -0.330 1.00 97.38 94 THR A CA 1
ATOM 693 C C . THR A 1 94 ? 0.909 -7.320 0.300 1.00 97.38 94 THR A C 1
ATOM 695 O O . THR A 1 94 ? 0.986 -7.124 1.511 1.00 97.38 94 THR A O 1
ATOM 698 N N . THR A 1 95 ? 0.044 -6.679 -0.493 1.00 97.50 95 THR A N 1
ATOM 699 C CA . THR A 1 95 ? -0.834 -5.598 -0.028 1.00 97.50 95 THR A CA 1
ATOM 700 C C . THR A 1 95 ? -1.731 -6.068 1.109 1.00 97.50 95 THR A C 1
ATOM 702 O O . THR A 1 95 ? -1.660 -5.510 2.198 1.00 97.50 95 THR A O 1
ATOM 705 N N . ILE A 1 96 ? -2.490 -7.152 0.911 1.00 97.50 96 ILE A N 1
ATOM 706 C CA . ILE A 1 96 ? -3.449 -7.628 1.921 1.00 97.50 96 ILE A CA 1
ATOM 707 C C . ILE A 1 96 ? -2.784 -8.004 3.252 1.00 97.50 96 ILE A C 1
ATOM 709 O O . ILE A 1 96 ? -3.318 -7.715 4.318 1.00 97.50 96 ILE A O 1
ATOM 713 N N . ARG A 1 97 ? -1.596 -8.622 3.214 1.00 97.44 97 ARG A N 1
ATOM 714 C CA . ARG A 1 97 ? -0.898 -9.078 4.426 1.00 97.44 97 ARG A CA 1
ATOM 715 C C . ARG A 1 97 ? -0.250 -7.933 5.189 1.00 97.44 97 ARG A C 1
ATOM 717 O O . ARG A 1 97 ? -0.322 -7.922 6.412 1.00 97.44 97 ARG A O 1
ATOM 724 N N . LEU A 1 98 ? 0.378 -6.990 4.484 1.00 98.12 98 LEU A N 1
ATOM 725 C CA . LEU A 1 98 ? 0.977 -5.819 5.124 1.00 98.12 98 LEU A CA 1
ATOM 726 C C . LEU A 1 98 ? -0.102 -4.887 5.681 1.00 98.12 98 LEU A C 1
ATOM 728 O O . LEU A 1 98 ? 0.023 -4.430 6.814 1.00 98.12 98 LEU A O 1
ATOM 732 N N . LEU A 1 99 ? -1.190 -4.673 4.936 1.00 97.56 99 LEU A N 1
ATOM 733 C CA . LEU A 1 99 ? -2.315 -3.877 5.418 1.00 97.56 99 LEU A CA 1
ATOM 734 C C . LEU A 1 99 ? -3.029 -4.525 6.598 1.00 97.56 99 LEU A C 1
ATOM 736 O O . LEU A 1 99 ? -3.406 -3.804 7.509 1.00 97.56 99 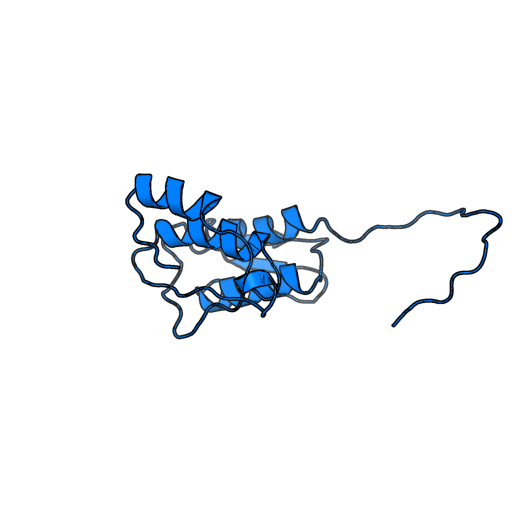LEU A O 1
ATOM 740 N N . ALA A 1 100 ? -3.171 -5.854 6.642 1.00 97.38 100 ALA A N 1
ATOM 741 C CA . ALA A 1 100 ? -3.722 -6.521 7.822 1.00 97.38 100 ALA A CA 1
ATOM 742 C C . ALA A 1 100 ? -2.925 -6.173 9.091 1.00 97.38 100 ALA A C 1
ATOM 744 O O . ALA A 1 100 ? -3.521 -5.899 10.128 1.00 97.38 100 ALA A O 1
ATOM 745 N N . GLY A 1 101 ? -1.591 -6.120 9.000 1.00 97.38 101 GLY A N 1
ATOM 746 C CA . GLY A 1 101 ? -0.742 -5.684 10.110 1.00 97.38 101 GLY A CA 1
ATOM 747 C C . GLY A 1 101 ? -0.900 -4.200 10.443 1.00 97.38 101 GLY A C 1
ATOM 748 O O . GLY A 1 101 ? -1.050 -3.852 11.609 1.00 97.38 101 GLY A O 1
ATOM 749 N N . LEU A 1 102 ? -0.912 -3.331 9.428 1.00 97.19 102 LEU A N 1
ATOM 750 C CA . LEU A 1 102 ? -1.073 -1.887 9.621 1.00 97.19 102 LEU A CA 1
ATOM 751 C C . LEU A 1 102 ? -2.430 -1.529 10.250 1.00 97.19 102 LEU A C 1
ATOM 753 O O . LEU A 1 102 ? -2.496 -0.725 11.177 1.00 97.19 102 LEU A O 1
ATOM 757 N N . LEU A 1 103 ? -3.508 -2.135 9.752 1.00 97.19 103 LEU A N 1
ATOM 758 C CA . LEU A 1 103 ? -4.886 -1.854 10.154 1.00 97.19 103 LEU A CA 1
ATOM 759 C C . LEU A 1 103 ? -5.262 -2.513 11.483 1.00 97.19 103 LEU A C 1
ATOM 761 O O . LEU A 1 103 ? -6.158 -2.024 12.160 1.00 97.19 103 LEU A O 1
ATOM 765 N N . ALA A 1 104 ? -4.561 -3.573 11.896 1.00 97.06 104 ALA A N 1
ATOM 766 C CA . ALA A 1 104 ? -4.780 -4.215 13.191 1.00 97.06 104 ALA A CA 1
ATOM 767 C C . ALA A 1 104 ? -4.597 -3.259 14.386 1.00 97.06 104 ALA A C 1
ATOM 769 O O . ALA A 1 104 ? -5.213 -3.474 15.427 1.00 97.06 104 ALA A O 1
ATOM 770 N N . GLY A 1 105 ? -3.766 -2.221 14.239 1.00 94.31 105 GLY A N 1
ATOM 771 C CA . GLY A 1 105 ? -3.543 -1.196 15.264 1.00 94.31 105 GLY A CA 1
ATOM 772 C C . GLY A 1 105 ? -4.422 0.051 15.133 1.00 94.31 105 GLY A C 1
ATOM 773 O O . GLY A 1 105 ? -4.283 0.965 15.940 1.00 94.31 105 GLY A O 1
ATOM 774 N N . GLN A 1 106 ? -5.293 0.131 14.123 1.00 96.25 106 GLN A N 1
ATOM 775 C CA . GLN A 1 106 ? -6.103 1.323 13.870 1.00 96.25 106 GLN A CA 1
ATOM 776 C C . GLN A 1 106 ? -7.416 1.297 14.674 1.00 96.25 106 GLN A C 1
ATOM 778 O O . GLN A 1 106 ? -7.994 0.228 14.880 1.00 96.25 106 GLN A O 1
ATOM 783 N N . PRO A 1 107 ? -7.949 2.459 15.103 1.00 95.62 107 PRO A N 1
ATOM 784 C CA . PRO A 1 107 ? -9.141 2.538 15.955 1.00 95.62 107 PRO A CA 1
ATOM 785 C C . PRO A 1 107 ? -10.461 2.355 15.180 1.00 95.62 107 PRO A C 1
ATOM 787 O O . PRO A 1 107 ? -11.513 2.826 15.610 1.00 95.62 107 PRO A O 1
ATOM 790 N N . PHE A 1 108 ? -10.426 1.699 14.020 1.00 96.81 108 PHE A N 1
ATOM 791 C CA . PHE A 1 108 ? -11.574 1.525 13.136 1.00 96.81 108 PHE A CA 1
ATOM 792 C C . PHE A 1 108 ? -11.590 0.147 12.475 1.00 96.81 108 PHE A C 1
ATOM 794 O O . PHE A 1 108 ? -10.601 -0.579 12.451 1.00 96.81 108 PHE A O 1
ATOM 801 N N . LYS A 1 109 ? -12.750 -0.221 11.923 1.00 96.75 109 LYS A N 1
ATOM 802 C CA . LYS A 1 109 ? -12.923 -1.472 11.180 1.00 96.75 109 LYS A CA 1
ATOM 803 C C . LYS A 1 109 ? -12.557 -1.280 9.713 1.00 96.75 109 LYS A C 1
ATOM 805 O O . LYS A 1 109 ? -12.741 -0.208 9.146 1.00 96.75 109 LYS A O 1
ATOM 810 N N . SER A 1 110 ? -12.066 -2.337 9.086 1.00 97.44 110 SER A N 1
ATOM 811 C CA . SER A 1 110 ? -11.801 -2.390 7.649 1.00 97.44 110 SER A CA 1
ATOM 812 C C . SER A 1 110 ? -12.095 -3.792 7.140 1.00 97.44 110 SER A C 1
ATOM 814 O O . SER A 1 110 ? -11.906 -4.767 7.866 1.00 97.44 110 SER A O 1
ATOM 816 N N . VAL A 1 111 ? -12.548 -3.890 5.894 1.00 97.56 111 VAL A N 1
ATOM 817 C CA . VAL A 1 111 ? -12.731 -5.166 5.199 1.00 97.56 111 VAL A CA 1
ATOM 818 C C . VAL A 1 111 ? -11.770 -5.174 4.023 1.00 97.56 111 VAL A C 1
ATOM 820 O O . VAL A 1 111 ? -11.747 -4.219 3.250 1.00 97.56 111 VAL A O 1
ATOM 823 N N . LEU A 1 112 ? -10.966 -6.229 3.910 1.00 97.19 112 LEU A N 1
ATOM 824 C CA . LEU A 1 112 ? -10.032 -6.421 2.806 1.00 97.19 112 LEU A CA 1
ATOM 825 C C . LEU A 1 112 ? -10.460 -7.641 2.002 1.00 97.19 112 LEU A C 1
ATOM 827 O O . LEU A 1 112 ? -10.730 -8.694 2.578 1.00 97.19 112 LEU A O 1
ATOM 831 N N . ALA A 1 113 ? -10.460 -7.514 0.683 1.00 96.44 113 ALA A N 1
ATOM 832 C CA . ALA A 1 113 ? -10.637 -8.635 -0.228 1.00 96.44 113 ALA A CA 1
ATOM 833 C C . ALA A 1 113 ? -9.786 -8.420 -1.477 1.00 96.44 113 ALA A C 1
ATOM 835 O O . ALA A 1 113 ? -9.226 -7.345 -1.684 1.00 96.44 113 ALA A O 1
ATOM 836 N N . GLY A 1 114 ? -9.678 -9.450 -2.302 1.00 95.44 114 GLY A N 1
ATOM 837 C CA . GLY A 1 114 ? -9.112 -9.321 -3.634 1.00 95.44 114 GLY A CA 1
ATOM 838 C C . GLY A 1 114 ? -9.850 -10.175 -4.644 1.00 95.44 114 GLY A C 1
ATOM 839 O O . GLY A 1 114 ? -11.024 -10.514 -4.473 1.00 95.44 114 GLY A O 1
ATOM 840 N N . ASP A 1 115 ? -9.139 -10.555 -5.698 1.00 94.50 115 ASP A N 1
ATOM 841 C CA . ASP A 1 115 ? -9.703 -11.384 -6.753 1.00 94.50 115 ASP A CA 1
ATOM 842 C C . ASP A 1 115 ? -9.972 -12.838 -6.305 1.00 94.50 115 ASP A C 1
ATOM 844 O O . ASP A 1 115 ? -9.593 -13.298 -5.220 1.00 94.50 115 ASP A O 1
ATOM 848 N N . GLN A 1 116 ? -10.613 -13.607 -7.188 1.00 93.81 116 GLN A N 1
ATOM 849 C CA . GLN A 1 116 ? -10.957 -15.016 -6.965 1.00 93.81 116 GLN A CA 1
ATOM 850 C C . GLN A 1 116 ? -9.763 -15.932 -6.632 1.00 93.81 116 GLN A C 1
ATOM 852 O O . GLN A 1 116 ? -9.960 -17.026 -6.093 1.00 93.81 116 GLN A O 1
ATOM 857 N N . TYR A 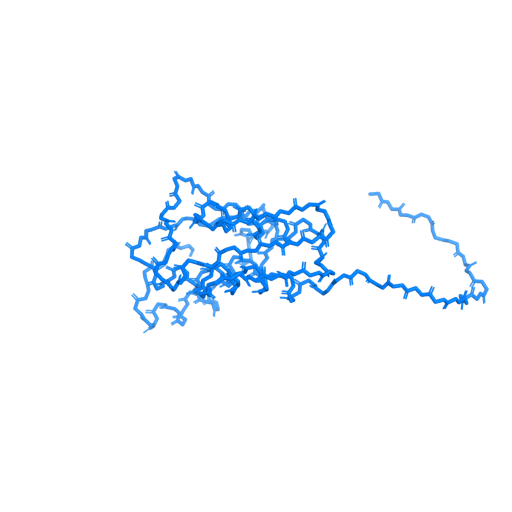1 117 ? -8.537 -15.528 -6.978 1.00 94.38 117 TYR A N 1
ATOM 858 C CA . TYR A 1 117 ? -7.321 -16.281 -6.690 1.00 94.38 117 TYR A CA 1
ATOM 859 C C . TYR A 1 117 ? -6.740 -15.869 -5.343 1.00 94.38 117 TYR A C 1
ATOM 861 O O . TYR A 1 117 ? -6.338 -16.732 -4.560 1.00 94.38 117 TYR A O 1
ATOM 869 N N . LEU A 1 118 ? -6.699 -14.565 -5.058 1.00 93.62 118 LEU A N 1
ATOM 870 C CA . LEU A 1 118 ? -6.188 -14.042 -3.802 1.00 93.62 118 LEU A CA 1
ATOM 871 C C . LEU A 1 118 ? -7.051 -14.487 -2.624 1.00 93.62 118 LEU A C 1
ATOM 873 O O . LEU A 1 118 ? -6.493 -14.915 -1.615 1.00 93.62 118 LEU A O 1
ATOM 877 N N . ASN A 1 119 ? -8.377 -14.485 -2.781 1.00 91.81 119 ASN A N 1
ATOM 878 C CA . ASN A 1 119 ? -9.320 -14.885 -1.731 1.00 91.81 119 ASN A CA 1
ATOM 879 C C . ASN A 1 119 ? -9.169 -16.354 -1.299 1.00 91.81 119 ASN A C 1
ATOM 881 O O . ASN A 1 119 ? -9.662 -16.743 -0.248 1.00 91.81 119 ASN A O 1
ATOM 885 N N . LYS A 1 120 ? -8.463 -17.180 -2.082 1.00 93.62 120 LYS A N 1
ATOM 886 C CA . LYS A 1 120 ? -8.148 -18.576 -1.737 1.00 93.62 120 LYS A CA 1
ATOM 887 C C . LYS A 1 120 ? -6.771 -18.741 -1.085 1.00 93.62 120 LYS A C 1
ATOM 889 O O . LYS A 1 120 ? -6.400 -19.853 -0.712 1.00 93.62 120 LYS A O 1
ATOM 894 N N . ARG A 1 121 ? -5.961 -17.679 -0.988 1.00 94.12 121 ARG A N 1
ATOM 895 C CA . ARG A 1 121 ? -4.607 -17.764 -0.421 1.00 94.12 121 ARG A CA 1
ATOM 896 C C . ARG A 1 121 ? -4.664 -17.815 1.109 1.00 94.12 121 ARG A C 1
ATOM 898 O O . ARG A 1 121 ? -5.423 -17.070 1.719 1.00 94.12 121 ARG A O 1
ATOM 905 N N . PRO A 1 122 ? -3.797 -18.610 1.761 1.00 93.94 122 PRO A N 1
ATOM 906 C CA . PRO A 1 122 ? -3.816 -18.740 3.212 1.00 93.94 122 PRO A CA 1
ATOM 907 C C . PRO A 1 122 ? -3.406 -17.432 3.903 1.00 93.94 122 PRO A C 1
ATOM 909 O O . PRO A 1 122 ? -2.300 -16.915 3.676 1.00 93.94 122 PRO A O 1
ATOM 912 N N . MET A 1 123 ? -4.278 -16.950 4.792 1.00 95.88 123 MET A N 1
ATOM 913 C CA . MET A 1 123 ? -4.067 -15.763 5.632 1.00 95.88 123 MET A CA 1
ATOM 914 C C . MET A 1 123 ? -3.752 -16.098 7.095 1.00 95.88 123 MET A C 1
ATOM 916 O O . MET A 1 123 ? -3.284 -15.230 7.829 1.00 95.88 123 MET A O 1
ATOM 920 N N . GLN A 1 124 ? -3.868 -17.369 7.501 1.00 95.31 124 GLN A N 1
ATOM 921 C CA . GLN A 1 124 ? -3.622 -17.799 8.883 1.00 95.31 124 GLN A CA 1
ATOM 922 C C . GLN A 1 124 ? -2.248 -17.377 9.422 1.00 95.31 124 GLN A C 1
ATOM 924 O O . GLN A 1 124 ? -2.113 -17.009 10.583 1.00 95.31 124 GLN A O 1
ATOM 929 N N . ARG A 1 125 ? -1.229 -17.355 8.553 1.00 95.25 125 ARG A N 1
ATOM 930 C CA . ARG A 1 125 ? 0.140 -16.947 8.906 1.00 95.25 125 ARG A CA 1
ATOM 931 C C . ARG A 1 125 ? 0.266 -15.501 9.402 1.00 95.25 125 ARG A C 1
ATOM 933 O O . ARG A 1 125 ? 1.258 -15.193 10.045 1.00 95.25 125 ARG A O 1
ATOM 940 N N . VAL A 1 126 ? -0.686 -14.624 9.070 1.00 96.62 126 VAL A N 1
ATOM 941 C CA . VAL A 1 126 ? -0.751 -13.254 9.610 1.00 96.62 126 VAL A CA 1
ATOM 942 C C . VAL A 1 126 ? -1.881 -13.101 10.623 1.00 96.62 126 VAL A C 1
ATOM 944 O O . VAL A 1 126 ? -1.692 -12.411 11.615 1.00 96.62 126 VAL A O 1
ATOM 947 N N . ILE A 1 127 ? -3.010 -13.794 10.439 1.00 96.50 127 ILE A N 1
ATOM 948 C CA . ILE A 1 127 ? -4.138 -13.749 11.380 1.00 96.50 127 ILE A CA 1
ATOM 949 C C . ILE A 1 127 ? -3.715 -14.258 12.761 1.00 96.50 127 ILE A C 1
ATOM 951 O O . ILE A 1 127 ? -3.908 -13.547 13.738 1.00 96.50 127 ILE A O 1
ATOM 955 N N . THR A 1 128 ? -3.083 -15.437 12.852 1.00 96.94 128 THR A N 1
ATOM 956 C CA . THR A 1 128 ? -2.673 -16.022 14.141 1.00 96.94 128 THR A CA 1
ATOM 957 C C . THR A 1 128 ? -1.817 -15.069 14.984 1.00 96.94 128 THR A C 1
ATOM 959 O O . THR A 1 128 ? -2.222 -14.783 16.112 1.00 96.94 128 THR A O 1
ATOM 962 N N . PRO A 1 129 ? -0.666 -14.555 14.498 1.00 97.81 129 PRO A N 1
ATOM 963 C CA . PRO A 1 129 ? 0.160 -13.668 15.315 1.00 97.81 129 PRO A CA 1
ATOM 964 C C . PRO A 1 129 ? -0.529 -12.332 15.618 1.00 97.81 129 PRO A C 1
ATOM 966 O O . PRO A 1 129 ? -0.424 -11.845 16.738 1.00 97.81 129 PRO A O 1
ATOM 969 N N . LEU A 1 130 ? -1.291 -11.755 14.681 1.00 98.19 130 LEU A N 1
ATOM 970 C CA . LEU A 1 130 ? -2.012 -10.505 14.947 1.00 98.19 130 LEU A CA 1
ATOM 971 C C . LEU A 1 130 ? -3.097 -10.688 16.017 1.00 98.19 130 LEU A C 1
ATOM 973 O O . LEU A 1 130 ? -3.247 -9.838 16.892 1.00 98.19 130 LEU A O 1
ATOM 977 N N . SER A 1 131 ? -3.813 -11.814 16.010 1.00 97.19 131 SER A N 1
ATOM 978 C CA . SER A 1 131 ? -4.784 -12.136 17.059 1.00 97.19 131 SER A CA 1
ATOM 979 C C . SER A 1 131 ? -4.133 -12.349 18.424 1.00 97.19 131 SER A C 1
ATOM 981 O O . SER A 1 131 ? -4.694 -11.922 19.429 1.00 97.19 131 SER A O 1
ATOM 983 N N . GLN A 1 132 ? -2.925 -12.922 18.477 1.00 97.94 132 GLN A N 1
ATOM 984 C CA . GLN A 1 132 ? -2.137 -13.005 19.716 1.00 97.94 132 GLN A CA 1
ATOM 985 C C . GLN A 1 132 ? -1.728 -11.622 20.247 1.00 97.94 132 GLN A C 1
ATOM 987 O O . GLN A 1 132 ? -1.594 -11.448 21.454 1.00 97.94 132 GLN A O 1
ATOM 992 N N . MET A 1 133 ? -1.586 -10.628 19.365 1.00 98.00 133 MET A N 1
ATOM 993 C CA . MET A 1 133 ? -1.344 -9.225 19.724 1.00 98.00 133 MET A CA 1
ATOM 994 C C . MET A 1 133 ? -2.630 -8.461 20.101 1.00 98.00 133 MET A C 1
ATOM 996 O O . MET A 1 133 ? -2.576 -7.261 20.353 1.00 98.00 133 MET A O 1
ATOM 1000 N N . GLY A 1 134 ? -3.789 -9.132 20.142 1.00 97.44 134 GLY A N 1
ATOM 1001 C CA . GLY A 1 134 ? -5.076 -8.547 20.534 1.00 97.44 134 GLY A CA 1
ATOM 1002 C C . GLY A 1 134 ? -5.947 -8.054 19.374 1.00 97.44 134 GLY A C 1
ATOM 1003 O O . GLY A 1 134 ? -7.044 -7.544 19.612 1.00 97.44 134 GLY A O 1
ATOM 1004 N N . ALA A 1 135 ? -5.512 -8.224 18.123 1.00 97.50 135 ALA A N 1
ATOM 1005 C CA . ALA A 1 135 ? -6.308 -7.831 16.968 1.00 97.50 135 ALA A CA 1
ATOM 1006 C C . ALA A 1 135 ? -7.501 -8.780 16.748 1.00 97.50 135 ALA A C 1
ATOM 1008 O O . ALA A 1 135 ? -7.384 -10.007 16.813 1.00 97.50 135 ALA A O 1
ATOM 1009 N N . LYS A 1 136 ? -8.668 -8.214 16.429 1.00 96.00 136 LYS A N 1
ATOM 1010 C CA . LYS A 1 136 ? -9.890 -8.972 16.118 1.00 96.00 136 LYS A CA 1
ATOM 1011 C C . LYS A 1 136 ? -10.043 -9.099 14.604 1.00 96.00 136 LYS A C 1
ATOM 1013 O O . LYS A 1 136 ? -10.540 -8.180 13.960 1.00 96.00 136 LYS A O 1
ATOM 1018 N N . LEU A 1 137 ? -9.597 -10.224 14.047 1.00 93.38 137 LEU A N 1
ATOM 1019 C CA . LEU A 1 137 ? -9.707 -10.532 12.619 1.00 93.38 137 LEU A CA 1
ATOM 1020 C C . LEU A 1 137 ? -10.686 -11.688 12.394 1.00 93.38 137 LEU A C 1
ATOM 1022 O O . LEU A 1 137 ? -10.710 -12.646 13.164 1.00 93.38 137 LEU A O 1
ATOM 1026 N N . HIS A 1 138 ? -11.456 -11.602 11.312 1.00 85.38 138 HIS A N 1
ATOM 1027 C CA . HIS A 1 138 ? -12.369 -12.647 10.853 1.00 85.38 138 HIS A CA 1
ATOM 1028 C C . HIS A 1 138 ? -12.157 -12.838 9.348 1.00 85.38 138 HIS A C 1
ATOM 1030 O O . HIS A 1 138 ? -12.198 -11.852 8.611 1.00 85.38 138 HIS A O 1
ATOM 1036 N N . GLY A 1 139 ? -11.909 -14.069 8.900 1.00 75.62 139 GLY A N 1
ATOM 1037 C CA . GLY A 1 139 ? -11.657 -14.394 7.493 1.00 75.62 139 GLY A CA 1
ATOM 1038 C C . GLY A 1 139 ? -11.115 -15.797 7.298 1.00 75.62 139 GLY A C 1
ATOM 1039 O O . GLY A 1 139 ? -10.568 -16.351 8.277 1.00 75.62 139 GLY A O 1
#

pLDDT: mean 96.23, std 3.43, range [75.62, 98.81]